Protein AF-A0AAW9EC55-F1 (afdb_monomer)

Nearest PDB structures (foldseek):
  2r6g-assembly1_A  TM=9.847E-01  e=1.168E-06  Escherichia coli K-12
  4khz-assembly1_B  TM=9.733E-01  e=2.055E-06  Escherichia coli DH1
  3pux-assembly1_B  TM=9.915E-01  e=4.246E-06  Escherichia coli K-12
  6yir-assembly1_A  TM=7.932E-01  e=1.749E-06  Bacillus subtilis subsp. subtilis str. 168
  2onk-assembly1_B  TM=9.243E-01  e=1.530E-03  Archaeoglobus fulgidus

pLDDT: mean 92.96, std 5.7, range [69.44, 97.69]

Structure (mmCIF, N/CA/C/O backbone):
data_AF-A0AAW9EC55-F1
#
_entry.id   AF-A0AAW9EC55-F1
#
loop_
_atom_site.group_PDB
_atom_site.id
_atom_site.type_symbol
_atom_site.label_atom_id
_atom_site.label_alt_id
_atom_site.label_comp_id
_atom_site.label_asym_id
_atom_site.label_entity_id
_atom_site.label_seq_id
_atom_site.pdbx_PDB_ins_code
_atom_site.Cartn_x
_atom_site.Cartn_y
_atom_site.Cartn_z
_atom_site.occupancy
_atom_site.B_iso_or_equiv
_atom_site.auth_seq_id
_atom_site.auth_comp_id
_atom_site.auth_asym_id
_atom_site.auth_atom_id
_atom_site.pdbx_PDB_model_num
ATOM 1 N N . LEU A 1 1 ? -3.816 -11.881 6.435 1.00 87.56 1 LEU A N 1
ATOM 2 C CA . LEU A 1 1 ? -3.508 -10.741 7.333 1.00 87.56 1 LEU A CA 1
ATOM 3 C C . LEU A 1 1 ? -4.819 -10.013 7.564 1.00 87.56 1 LEU A C 1
ATOM 5 O O . LEU A 1 1 ? -5.518 -9.823 6.585 1.00 87.56 1 LEU A O 1
ATOM 9 N N . ASN A 1 2 ? -5.145 -9.633 8.799 1.00 94.94 2 ASN A N 1
ATOM 10 C CA . ASN A 1 2 ? -6.323 -8.814 9.093 1.00 94.94 2 ASN A CA 1
ATOM 11 C C . ASN A 1 2 ? -5.853 -7.562 9.831 1.00 94.94 2 ASN A C 1
ATOM 13 O O . ASN A 1 2 ? -5.137 -7.681 10.826 1.00 94.94 2 ASN A O 1
ATOM 17 N N . LEU A 1 3 ? -6.210 -6.393 9.311 1.00 95.62 3 LEU A N 1
ATOM 18 C CA . LEU A 1 3 ? -5.866 -5.091 9.866 1.00 95.62 3 LEU A CA 1
ATOM 19 C C . LEU A 1 3 ? -7.051 -4.154 9.636 1.00 95.62 3 LEU A C 1
ATOM 21 O O . LEU A 1 3 ? -7.685 -4.206 8.584 1.00 95.62 3 LEU A O 1
ATOM 25 N N . SER A 1 4 ? -7.328 -3.300 10.609 1.00 96.62 4 SER A N 1
ATOM 26 C CA . SER A 1 4 ? -8.307 -2.224 10.500 1.00 96.62 4 SER A CA 1
ATOM 27 C C . SER A 1 4 ? -7.624 -0.964 11.002 1.00 96.62 4 SER A C 1
ATOM 29 O O . SER A 1 4 ? -6.935 -1.019 12.018 1.00 96.62 4 SER A O 1
ATOM 31 N N . ILE A 1 5 ? -7.735 0.110 10.227 1.00 96.06 5 ILE A N 1
ATOM 32 C CA . ILE A 1 5 ? -7.126 1.407 10.512 1.00 96.06 5 ILE A CA 1
ATOM 33 C C . ILE A 1 5 ? -8.266 2.410 10.505 1.00 96.06 5 ILE A C 1
ATOM 35 O O . ILE A 1 5 ? -8.980 2.517 9.506 1.00 96.06 5 ILE A O 1
ATOM 39 N N . GLU A 1 6 ? -8.451 3.102 11.620 1.00 96.31 6 GLU A N 1
ATOM 40 C CA . GLU A 1 6 ? -9.514 4.090 11.759 1.00 96.31 6 GLU A CA 1
ATOM 41 C C . GLU A 1 6 ? -9.107 5.435 11.141 1.00 96.31 6 GLU A C 1
ATOM 43 O O . GLU A 1 6 ? -7.925 5.750 10.962 1.00 96.31 6 GLU A O 1
ATOM 48 N N . GLN A 1 7 ? -10.099 6.269 10.826 1.00 94.81 7 GLN A N 1
ATOM 49 C CA . GLN A 1 7 ? -9.851 7.590 10.252 1.00 94.81 7 GLN A CA 1
ATOM 50 C C . GLN A 1 7 ? -8.948 8.431 11.169 1.00 94.81 7 GLN A C 1
ATOM 52 O O . GLN A 1 7 ? -9.277 8.693 12.326 1.00 94.81 7 GLN A O 1
ATOM 57 N N . GLY A 1 8 ? -7.827 8.910 10.622 1.00 95.12 8 GLY A N 1
ATOM 58 C CA . GLY A 1 8 ? -6.855 9.735 11.347 1.00 95.12 8 GLY A CA 1
ATOM 59 C C . GLY A 1 8 ? -5.884 8.953 12.236 1.00 95.12 8 GLY A C 1
ATOM 60 O O . GLY A 1 8 ? -5.071 9.568 12.928 1.00 95.12 8 GLY A O 1
ATOM 61 N N . GLU A 1 9 ? -5.935 7.621 12.221 1.00 97.38 9 GLU A N 1
ATOM 62 C CA . GLU A 1 9 ? -5.002 6.787 12.969 1.00 97.38 9 GLU A CA 1
ATOM 63 C C . GLU A 1 9 ? -3.608 6.778 12.321 1.00 97.38 9 GLU A C 1
ATOM 65 O O . GLU A 1 9 ? -3.449 6.671 11.103 1.00 97.38 9 GLU A O 1
ATOM 70 N N . MET A 1 10 ? -2.569 6.872 13.154 1.00 96.25 10 MET A N 1
ATOM 71 C CA . MET A 1 10 ? -1.181 6.749 12.716 1.00 96.25 10 MET A CA 1
ATOM 72 C C . MET A 1 10 ? -0.663 5.348 13.032 1.00 96.25 10 MET A C 1
ATOM 74 O O . MET A 1 10 ? -0.394 5.018 14.1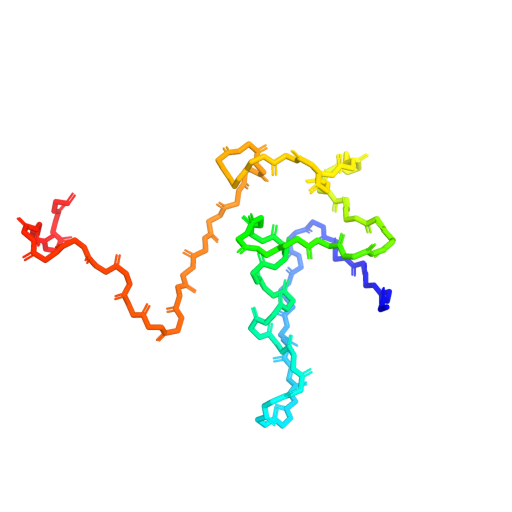87 1.00 96.25 10 MET A O 1
ATOM 78 N N . VAL A 1 11 ? -0.467 4.541 11.992 1.00 95.69 11 VAL A N 1
ATOM 79 C CA . VAL A 1 11 ? -0.012 3.152 12.124 1.00 95.69 11 VAL A CA 1
ATOM 80 C C . VAL A 1 11 ? 1.442 3.014 11.685 1.00 95.69 11 VAL A C 1
ATOM 82 O O . VAL A 1 11 ? 1.854 3.537 10.650 1.00 95.69 11 VAL A O 1
ATOM 85 N N . VAL A 1 12 ? 2.228 2.261 12.460 1.00 96.06 12 VAL A N 1
ATOM 86 C CA . VAL A 1 12 ? 3.624 1.938 12.139 1.00 96.06 12 VAL A CA 1
ATOM 87 C C . VAL A 1 12 ? 3.776 0.432 11.946 1.00 96.06 12 VAL A C 1
ATOM 89 O O . VAL A 1 12 ? 3.519 -0.355 12.854 1.00 96.06 12 VAL A O 1
ATOM 92 N N . LEU A 1 13 ? 4.246 0.020 10.767 1.00 94.56 13 LEU A N 1
ATOM 93 C CA . LEU A 1 13 ? 4.545 -1.380 10.458 1.00 94.56 13 LEU A CA 1
ATOM 94 C C . LEU A 1 13 ? 5.998 -1.715 10.826 1.00 94.56 13 LEU A C 1
ATOM 96 O O . LEU A 1 13 ? 6.935 -1.262 10.165 1.00 94.56 13 LEU A O 1
ATOM 100 N N . VAL A 1 14 ? 6.19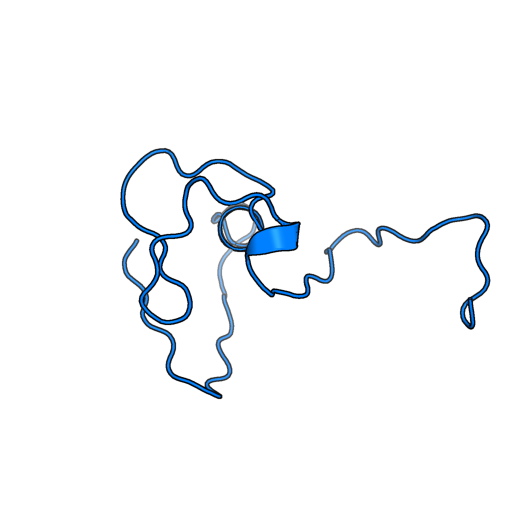5 -2.553 11.847 1.00 95.25 14 VAL A N 1
ATOM 101 C CA . VAL A 1 14 ? 7.524 -2.970 12.332 1.00 95.25 14 VAL A CA 1
ATOM 102 C C . VAL A 1 14 ? 7.736 -4.466 12.110 1.00 95.25 14 VAL A C 1
ATOM 104 O O . VAL A 1 14 ? 6.840 -5.277 12.313 1.00 95.25 14 VAL A O 1
ATOM 107 N N . GLY A 1 15 ? 8.948 -4.844 11.704 1.00 95.88 15 GLY A N 1
ATOM 108 C CA . GLY A 1 15 ? 9.360 -6.243 11.608 1.00 95.88 15 GLY A CA 1
ATOM 109 C C . GLY A 1 15 ? 10.725 -6.412 10.931 1.00 95.88 15 GLY A C 1
ATOM 110 O O . GLY A 1 15 ? 11.228 -5.446 10.344 1.00 95.88 15 GLY A O 1
ATOM 111 N N . PRO A 1 16 ? 11.324 -7.617 10.971 1.00 96.81 16 PRO A N 1
ATOM 112 C CA . PRO A 1 16 ? 12.635 -7.902 10.378 1.00 96.81 16 PRO A CA 1
ATOM 113 C C . PRO A 1 16 ? 12.724 -7.592 8.875 1.00 96.81 16 PRO A C 1
ATOM 115 O O . PRO A 1 16 ? 11.712 -7.421 8.186 1.00 96.81 16 PRO A O 1
ATOM 118 N N . SER A 1 17 ? 13.941 -7.529 8.331 1.00 95.25 17 SER A N 1
ATOM 119 C CA . SER A 1 17 ? 14.118 -7.446 6.874 1.00 95.25 17 SER A CA 1
ATOM 120 C C . SER A 1 17 ? 13.450 -8.644 6.187 1.00 95.25 17 SER A C 1
ATOM 122 O O . SER A 1 17 ? 13.509 -9.760 6.695 1.00 95.25 17 SER A O 1
ATOM 124 N N . GLY A 1 18 ? 12.763 -8.405 5.067 1.00 93.25 18 GLY A N 1
ATOM 125 C CA . GLY A 1 18 ? 12.055 -9.452 4.322 1.00 93.25 18 GLY A CA 1
ATOM 126 C C . GLY A 1 18 ? 10.695 -9.885 4.888 1.00 93.25 18 GLY A C 1
ATOM 127 O O . GLY A 1 18 ? 10.037 -10.712 4.274 1.00 93.25 18 GLY A O 1
ATOM 128 N N . CYS A 1 19 ? 10.205 -9.310 5.993 1.00 95.06 19 CYS A N 1
ATOM 129 C CA . CYS A 1 19 ? 8.916 -9.714 6.581 1.00 95.06 19 CYS A CA 1
ATOM 130 C C . CYS A 1 19 ? 7.657 -9.213 5.829 1.00 95.06 19 CYS A C 1
ATOM 132 O O . CYS A 1 19 ? 6.558 -9.308 6.364 1.00 95.06 19 CYS A O 1
ATOM 134 N N . GLY A 1 20 ? 7.802 -8.620 4.636 1.00 94.81 20 GLY A N 1
ATOM 135 C CA . GLY A 1 20 ? 6.665 -8.212 3.794 1.00 94.81 20 GLY A CA 1
ATOM 136 C C . GLY A 1 20 ? 6.109 -6.794 4.001 1.00 94.81 20 GLY A C 1
ATOM 137 O O . GLY A 1 20 ? 5.072 -6.476 3.433 1.00 94.81 20 GLY A O 1
ATOM 138 N N . LYS A 1 21 ? 6.778 -5.905 4.754 1.00 95.25 21 LYS A N 1
ATOM 139 C CA . LYS A 1 21 ? 6.316 -4.506 4.956 1.00 95.25 21 LYS A CA 1
ATOM 140 C C . LYS A 1 21 ? 6.111 -3.758 3.636 1.00 95.25 21 LYS A C 1
ATOM 142 O O . LYS A 1 21 ? 5.046 -3.207 3.388 1.00 95.25 21 LYS A O 1
ATOM 147 N N . SER A 1 22 ? 7.139 -3.755 2.786 1.00 93.75 22 SER A N 1
ATOM 148 C CA . SER A 1 22 ? 7.095 -3.052 1.502 1.00 93.75 22 SER A CA 1
ATOM 149 C C . SER A 1 22 ? 6.083 -3.690 0.548 1.00 93.75 22 SER A C 1
ATOM 151 O O . SER A 1 22 ? 5.414 -2.963 -0.172 1.00 93.75 22 SER A O 1
ATOM 153 N N . THR A 1 23 ? 5.921 -5.016 0.596 1.00 95.19 23 THR A N 1
ATOM 154 C CA . THR A 1 23 ? 4.878 -5.754 -0.137 1.00 95.19 23 THR A CA 1
ATOM 155 C C . THR A 1 23 ? 3.480 -5.306 0.287 1.00 95.19 23 THR A C 1
ATOM 157 O O . THR A 1 23 ? 2.667 -4.961 -0.560 1.00 95.19 23 THR A O 1
ATOM 160 N N . LEU A 1 24 ? 3.208 -5.204 1.595 1.00 95.50 24 LEU A N 1
ATOM 161 C CA . LEU A 1 24 ? 1.922 -4.711 2.096 1.00 95.50 24 LEU A CA 1
ATOM 162 C C . LEU A 1 24 ? 1.637 -3.276 1.641 1.00 95.50 24 LEU A C 1
ATOM 164 O O . LEU A 1 24 ? 0.555 -3.004 1.130 1.00 95.50 24 LEU A O 1
ATOM 168 N N . LEU A 1 25 ? 2.614 -2.373 1.770 1.00 94.88 25 LEU A N 1
ATOM 169 C CA . LEU A 1 25 ? 2.453 -0.986 1.324 1.00 94.88 25 LEU A CA 1
ATOM 170 C C . LEU A 1 25 ? 2.213 -0.887 -0.189 1.00 94.88 25 LEU A C 1
ATOM 172 O O . LEU A 1 25 ? 1.387 -0.088 -0.616 1.00 94.88 25 LEU A O 1
ATOM 176 N N . ARG A 1 26 ? 2.885 -1.715 -1.000 1.00 94.44 26 ARG A N 1
ATOM 177 C CA . ARG A 1 26 ? 2.662 -1.769 -2.454 1.00 94.44 26 ARG A CA 1
ATOM 178 C C . ARG A 1 26 ? 1.289 -2.328 -2.818 1.00 94.44 26 ARG A C 1
ATOM 180 O O . ARG A 1 26 ? 0.664 -1.790 -3.725 1.00 94.44 26 ARG A O 1
ATOM 187 N N . MET A 1 27 ? 0.798 -3.342 -2.104 1.00 96.12 27 MET A N 1
ATOM 188 C CA . MET A 1 27 ? -0.562 -3.861 -2.296 1.00 96.12 27 MET A CA 1
ATOM 189 C C . MET A 1 27 ? -1.626 -2.813 -1.959 1.00 96.12 27 MET A C 1
ATOM 191 O O . MET A 1 27 ? -2.578 -2.655 -2.720 1.00 96.12 27 MET A O 1
ATOM 195 N N . ILE A 1 28 ? -1.442 -2.056 -0.867 1.00 95.31 28 ILE A N 1
ATOM 196 C CA . ILE A 1 28 ? -2.314 -0.922 -0.517 1.00 95.31 28 ILE A CA 1
ATOM 197 C C . ILE A 1 28 ? -2.287 0.121 -1.643 1.00 95.31 28 ILE A C 1
ATOM 199 O O . ILE A 1 28 ? -3.341 0.503 -2.150 1.00 95.31 28 ILE A O 1
ATOM 203 N N . ALA A 1 29 ? -1.084 0.480 -2.107 1.00 94.88 29 ALA A N 1
ATOM 204 C CA . ALA A 1 29 ? -0.842 1.418 -3.205 1.00 94.88 29 ALA A CA 1
ATOM 205 C C . ALA A 1 29 ? -1.396 0.991 -4.578 1.00 94.88 29 ALA A C 1
ATOM 207 O O . ALA A 1 29 ? -1.460 1.813 -5.485 1.00 94.88 29 ALA A O 1
ATOM 208 N N . GLY A 1 30 ? -1.758 -0.283 -4.758 1.00 95.00 30 GLY A N 1
ATOM 209 C 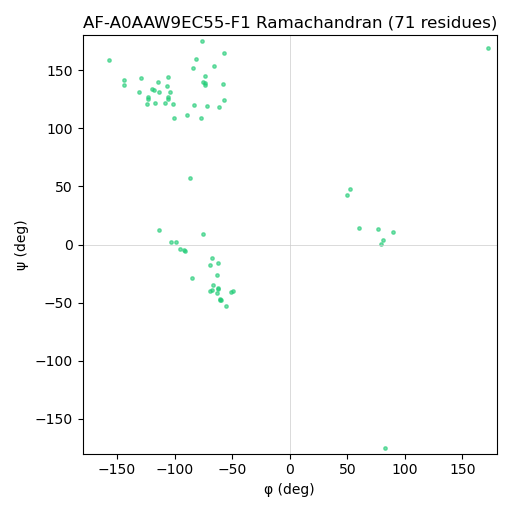CA . GLY A 1 30 ? -2.138 -0.840 -6.063 1.0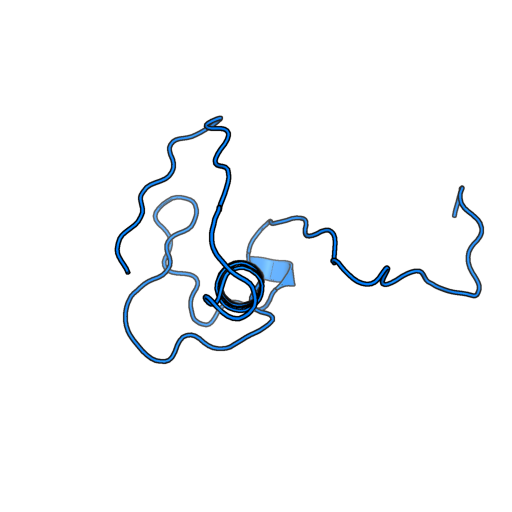0 95.00 30 GLY A CA 1
ATOM 210 C C . GLY A 1 30 ? -0.961 -1.131 -6.992 1.00 95.00 30 GLY A C 1
ATOM 211 O O . GLY A 1 30 ? -1.150 -1.370 -8.176 1.00 95.00 30 GLY A O 1
ATOM 212 N N . LEU A 1 31 ? 0.263 -1.127 -6.467 1.00 93.62 31 LEU A N 1
ATOM 213 C CA . LEU A 1 31 ? 1.495 -1.395 -7.217 1.00 93.62 31 LEU A CA 1
ATOM 214 C C . LEU A 1 31 ? 1.887 -2.876 -7.204 1.00 93.62 31 LEU A C 1
ATOM 216 O O . LEU A 1 31 ? 2.872 -3.273 -7.825 1.00 93.62 31 LEU A O 1
ATOM 220 N N . GLU A 1 32 ? 1.147 -3.679 -6.448 1.00 95.00 32 GLU A N 1
ATOM 221 C CA . GLU A 1 32 ? 1.284 -5.124 -6.365 1.00 95.00 32 GLU A CA 1
ATOM 222 C C . GLU A 1 32 ? -0.113 -5.736 -6.212 1.00 95.00 32 GLU A C 1
ATOM 224 O O . GLU A 1 32 ? -0.958 -5.203 -5.491 1.00 95.00 32 GLU A O 1
ATOM 229 N N . THR A 1 33 ? -0.379 -6.829 -6.924 1.00 95.19 33 THR A N 1
ATOM 230 C CA . THR A 1 33 ? -1.693 -7.481 -6.930 1.00 95.19 33 THR A CA 1
ATOM 231 C C . THR A 1 33 ? -1.931 -8.260 -5.642 1.00 95.19 33 THR A C 1
ATOM 233 O O . THR A 1 33 ? -1.044 -8.969 -5.168 1.00 95.19 33 THR A O 1
ATOM 236 N N . ILE A 1 34 ? -3.152 -8.192 -5.117 1.00 97.12 34 ILE A N 1
ATOM 237 C CA . ILE A 1 34 ? -3.578 -8.991 -3.966 1.00 97.12 34 ILE A CA 1
ATOM 238 C C . ILE A 1 34 ? -4.009 -10.369 -4.466 1.00 97.12 34 ILE A C 1
ATOM 240 O O . ILE A 1 34 ? -4.931 -10.475 -5.270 1.00 97.12 34 ILE A O 1
ATOM 244 N N . THR A 1 35 ? -3.346 -11.422 -3.991 1.00 96.31 35 THR A N 1
ATOM 245 C CA . THR A 1 35 ? -3.649 -12.799 -4.408 1.00 96.31 35 THR A CA 1
ATOM 246 C C . THR A 1 35 ? -5.007 -13.286 -3.901 1.00 96.31 35 THR A C 1
ATOM 248 O O . THR A 1 35 ? -5.701 -13.993 -4.622 1.00 96.31 35 THR A O 1
ATOM 251 N N . ASP A 1 36 ? -5.364 -12.948 -2.659 1.00 97.06 36 ASP A N 1
ATOM 252 C CA . ASP A 1 36 ? -6.615 -13.359 -2.015 1.00 97.06 36 ASP A CA 1
ATOM 253 C C . ASP A 1 36 ? -6.999 -12.389 -0.884 1.00 97.06 36 ASP A C 1
ATOM 255 O O . ASP A 1 36 ? -6.141 -11.688 -0.334 1.00 97.06 36 ASP A O 1
ATOM 259 N N . GLY A 1 37 ? -8.282 -12.382 -0.521 1.00 97.25 37 GLY A N 1
ATOM 260 C CA . GLY A 1 37 ? -8.871 -11.491 0.478 1.00 97.25 37 GLY A CA 1
ATOM 261 C C . GLY A 1 37 ? -9.242 -10.109 -0.063 1.00 97.25 37 GLY A C 1
ATOM 262 O O . GLY A 1 37 ? -9.131 -9.825 -1.256 1.00 97.25 37 GLY A O 1
ATOM 263 N N . ASP A 1 38 ? -9.682 -9.232 0.838 1.00 97.69 38 ASP A N 1
ATOM 264 C CA . ASP A 1 38 ? -10.248 -7.928 0.493 1.00 97.69 38 ASP A CA 1
ATOM 265 C C . ASP A 1 38 ? -9.442 -6.779 1.104 1.00 97.69 38 ASP A C 1
ATOM 267 O O . ASP A 1 38 ? -9.108 -6.790 2.290 1.00 97.69 38 ASP A O 1
ATOM 271 N N . LEU A 1 39 ? -9.164 -5.762 0.286 1.00 97.62 39 LEU A N 1
ATOM 272 C CA . LEU A 1 39 ? -8.658 -4.467 0.722 1.00 97.62 39 LEU A CA 1
ATOM 273 C C . LEU A 1 39 ? -9.773 -3.439 0.575 1.00 97.62 39 LEU A C 1
ATOM 275 O O . LEU A 1 39 ? -10.285 -3.217 -0.525 1.00 97.62 39 LEU A O 1
ATOM 279 N N . LEU A 1 40 ? -10.118 -2.799 1.689 1.00 97.44 40 LEU A N 1
ATOM 280 C CA . LEU A 1 40 ? -11.135 -1.764 1.728 1.00 97.44 40 LEU A CA 1
ATOM 281 C C . LEU A 1 40 ? -10.506 -0.411 2.057 1.00 97.44 40 LEU A C 1
ATOM 283 O O . LEU A 1 40 ? -9.754 -0.298 3.022 1.00 97.44 40 LEU A O 1
ATOM 287 N N . ILE A 1 41 ? -10.857 0.604 1.270 1.00 95.81 41 ILE A N 1
ATOM 288 C CA . ILE A 1 41 ? -10.583 2.020 1.542 1.00 95.81 41 ILE A CA 1
ATOM 289 C C . ILE A 1 41 ? -11.939 2.724 1.531 1.00 95.81 41 ILE A C 1
ATOM 291 O O . ILE A 1 41 ? -12.726 2.522 0.607 1.00 95.81 41 ILE A O 1
ATOM 295 N N . ASP A 1 42 ? -12.265 3.468 2.589 1.00 93.19 42 ASP A N 1
ATOM 296 C CA . ASP A 1 42 ? -13.578 4.111 2.766 1.00 93.19 42 ASP A CA 1
ATOM 297 C C . ASP A 1 42 ? -14.772 3.161 2.553 1.00 93.19 42 ASP A C 1
ATOM 299 O O . ASP A 1 42 ? -15.766 3.494 1.903 1.00 93.19 42 ASP A O 1
ATOM 303 N N . ASN A 1 43 ? -14.672 1.937 3.087 1.00 94.19 43 ASN A N 1
ATOM 304 C CA . ASN A 1 43 ? -15.651 0.850 2.919 1.00 94.19 43 ASN A CA 1
ATOM 305 C C . ASN A 1 43 ? -15.885 0.393 1.465 1.00 94.19 43 ASN A C 1
ATOM 307 O O . ASN A 1 43 ? -16.842 -0.333 1.190 1.00 94.19 43 ASN A O 1
ATOM 311 N N . ARG A 1 44 ? -15.016 0.776 0.526 1.00 95.69 44 ARG A N 1
ATOM 312 C CA . ARG A 1 44 ? -15.045 0.311 -0.865 1.00 95.69 44 ARG A CA 1
ATOM 313 C C . ARG A 1 44 ? -13.945 -0.711 -1.076 1.00 95.69 44 ARG A C 1
ATOM 315 O O . ARG A 1 44 ? -12.800 -0.462 -0.714 1.00 95.69 44 ARG A O 1
ATOM 322 N N . ARG A 1 45 ? -14.280 -1.852 -1.676 1.00 97.31 45 ARG A N 1
ATOM 323 C CA . ARG A 1 45 ? -13.292 -2.859 -2.072 1.00 97.31 45 ARG A CA 1
ATOM 324 C C . ARG A 1 45 ? -12.506 -2.340 -3.276 1.00 97.31 45 ARG A C 1
ATOM 326 O O . ARG A 1 45 ? -13.105 -2.096 -4.317 1.00 97.31 45 ARG A O 1
ATOM 333 N N . VAL A 1 46 ? -11.191 -2.183 -3.128 1.00 97.56 46 VAL A N 1
ATOM 334 C CA . VAL A 1 46 ? -10.320 -1.532 -4.130 1.00 97.56 46 VAL A CA 1
ATOM 335 C C . VAL A 1 46 ? -9.307 -2.475 -4.780 1.00 97.56 46 VAL A C 1
ATOM 337 O O . VAL A 1 46 ? -8.369 -2.020 -5.427 1.00 97.56 46 VAL A O 1
ATOM 340 N N . ASN A 1 47 ? -9.453 -3.789 -4.609 1.00 97.38 47 ASN A N 1
ATOM 341 C CA . ASN A 1 47 ? -8.486 -4.776 -5.097 1.00 97.38 47 ASN A CA 1
ATOM 342 C C . ASN A 1 47 ? -8.134 -4.599 -6.586 1.00 97.38 47 ASN A C 1
ATOM 344 O O . ASN A 1 47 ? -6.960 -4.699 -6.937 1.00 97.38 47 ASN A O 1
ATOM 348 N N . GLU A 1 48 ? -9.127 -4.304 -7.429 1.00 96.25 48 GLU A N 1
ATOM 349 C CA . GLU A 1 48 ? -8.989 -4.138 -8.884 1.00 96.25 48 GLU A CA 1
ATOM 350 C C . GLU A 1 48 ? -8.893 -2.672 -9.332 1.00 96.25 48 GLU A C 1
ATOM 352 O O . GLU A 1 48 ? -8.817 -2.414 -10.528 1.00 96.25 48 GLU A O 1
ATOM 357 N N . HIS A 1 49 ? -8.894 -1.713 -8.401 1.00 95.88 49 HIS A N 1
ATOM 358 C CA . HIS A 1 49 ? -8.707 -0.299 -8.733 1.00 95.88 49 HIS A CA 1
ATOM 359 C C . HIS A 1 49 ? -7.245 -0.024 -9.088 1.00 95.88 49 HIS A C 1
ATOM 361 O O . HIS A 1 49 ? -6.335 -0.492 -8.384 1.00 95.88 49 HIS A O 1
ATOM 367 N N . GLU A 1 50 ? -7.028 0.796 -10.115 1.00 94.62 50 GLU A N 1
ATOM 368 C CA . GLU A 1 50 ? -5.702 1.302 -10.477 1.00 94.62 50 GLU A CA 1
ATOM 369 C C . GLU A 1 50 ? -5.153 2.219 -9.366 1.00 94.62 50 GLU A C 1
ATOM 371 O O . GLU A 1 50 ? -5.935 2.851 -8.649 1.00 94.62 50 GLU A O 1
ATOM 376 N N . PRO A 1 51 ? -3.820 2.358 -9.202 1.00 94.38 51 PRO A N 1
ATOM 377 C CA . PRO A 1 51 ? -3.221 3.191 -8.151 1.00 94.38 51 PRO A CA 1
ATOM 378 C C . PRO A 1 51 ? -3.802 4.608 -8.050 1.00 94.38 51 PRO A C 1
ATOM 380 O O . PRO A 1 51 ? -4.042 5.105 -6.951 1.00 94.38 51 PRO A O 1
ATOM 383 N N . SER A 1 52 ? -4.077 5.247 -9.191 1.00 93.25 52 SER A N 1
ATOM 384 C CA . SER A 1 52 ? -4.637 6.603 -9.257 1.00 93.25 52 SER A CA 1
ATOM 385 C C . SER A 1 52 ? -6.089 6.707 -8.786 1.00 93.25 52 SER A C 1
ATOM 387 O O . SER A 1 52 ? -6.557 7.805 -8.507 1.00 93.25 52 SER A O 1
ATOM 389 N N . GLU A 1 53 ? -6.813 5.592 -8.711 1.00 93.88 53 GLU A N 1
ATOM 390 C CA . GLU 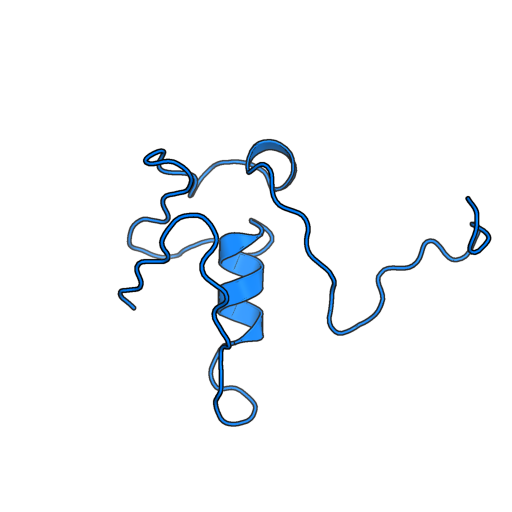A 1 53 ? -8.231 5.536 -8.334 1.00 93.88 53 GLU A CA 1
ATOM 391 C C . GLU A 1 53 ? -8.436 5.238 -6.843 1.00 93.88 53 GLU A C 1
ATOM 393 O O . GLU A 1 53 ? -9.573 5.196 -6.371 1.00 93.88 53 GLU A O 1
ATOM 398 N N . ARG A 1 54 ? -7.347 4.998 -6.103 1.00 94.38 54 ARG A N 1
ATOM 399 C CA . ARG A 1 54 ? -7.377 4.600 -4.687 1.00 94.38 54 ARG A CA 1
ATOM 400 C C . ARG A 1 54 ? -7.304 5.769 -3.706 1.00 94.38 54 ARG A C 1
ATOM 402 O O . ARG A 1 54 ? -7.397 5.527 -2.511 1.00 94.38 54 ARG A O 1
ATOM 409 N N . ASP A 1 55 ? -7.132 6.993 -4.207 1.00 91.06 55 ASP A N 1
ATOM 410 C CA . ASP A 1 55 ? -7.025 8.232 -3.419 1.00 91.06 55 ASP A CA 1
ATOM 411 C C . ASP A 1 55 ? -5.964 8.168 -2.301 1.00 91.06 55 ASP A C 1
ATOM 413 O O . ASP A 1 55 ? -6.195 8.496 -1.140 1.00 91.06 55 ASP A O 1
ATOM 417 N N . ILE A 1 56 ? -4.767 7.691 -2.654 1.00 91.50 56 ILE A N 1
ATOM 418 C CA . ILE A 1 56 ? -3.642 7.512 -1.731 1.00 91.50 56 ILE A CA 1
ATOM 419 C C . ILE A 1 56 ? -2.367 8.143 -2.276 1.00 91.50 56 ILE A C 1
ATOM 421 O O . ILE A 1 56 ? -2.063 8.071 -3.466 1.00 91.50 56 ILE A O 1
ATOM 425 N N . ALA A 1 57 ? -1.573 8.708 -1.370 1.00 90.88 57 ALA A N 1
ATOM 426 C CA . ALA A 1 57 ? -0.230 9.186 -1.658 1.00 90.88 57 ALA A CA 1
ATOM 427 C C . ALA A 1 57 ? 0.798 8.226 -1.051 1.00 90.88 57 ALA A C 1
ATOM 429 O O . ALA A 1 57 ? 0.761 7.931 0.144 1.00 90.88 57 ALA A O 1
ATOM 430 N N . MET A 1 58 ? 1.740 7.754 -1.868 1.00 89.06 58 MET A N 1
ATOM 431 C CA . MET A 1 58 ? 2.817 6.872 -1.423 1.00 89.06 58 MET A CA 1
ATOM 432 C C . MET A 1 58 ? 4.179 7.531 -1.633 1.00 89.06 58 MET A C 1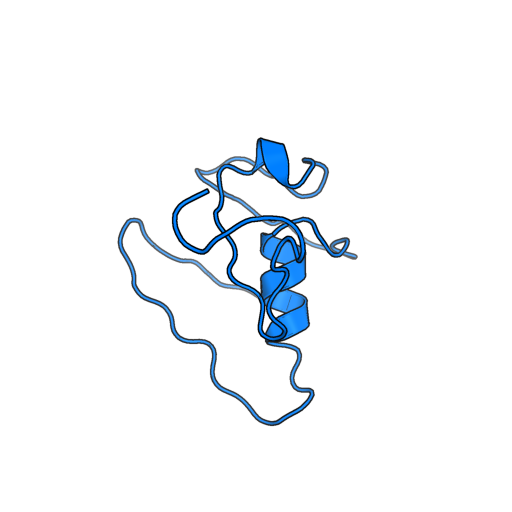
ATOM 434 O O . MET A 1 58 ? 4.489 8.015 -2.718 1.00 89.06 58 MET A O 1
ATOM 438 N N . VAL A 1 59 ? 5.027 7.468 -0.605 1.00 87.88 59 VAL A N 1
ATOM 439 C CA . VAL A 1 59 ? 6.455 7.793 -0.700 1.00 87.88 59 VAL A CA 1
ATOM 440 C C . VAL A 1 59 ? 7.253 6.490 -0.662 1.00 87.88 59 VAL A C 1
ATOM 442 O O . VAL A 1 59 ? 7.094 5.669 0.242 1.00 87.88 59 VAL A O 1
ATOM 445 N N . PHE A 1 60 ? 8.100 6.276 -1.665 1.00 79.19 60 PHE A N 1
ATOM 446 C CA . PHE A 1 60 ? 8.865 5.040 -1.829 1.00 79.19 60 PHE A CA 1
ATOM 447 C C . PHE A 1 60 ? 10.157 5.029 -1.008 1.00 79.19 60 PHE A C 1
ATOM 449 O O . PHE A 1 60 ? 10.783 6.062 -0.799 1.00 79.19 60 PHE A O 1
ATOM 456 N N . GLN A 1 61 ? 10.606 3.829 -0.620 1.00 75.00 61 GLN A N 1
ATOM 457 C CA . GLN A 1 61 ? 11.914 3.641 0.023 1.00 75.00 61 GLN A CA 1
ATOM 458 C C . GLN A 1 61 ? 13.088 4.039 -0.881 1.00 75.00 61 GLN A C 1
ATOM 460 O O . GLN A 1 61 ? 14.070 4.589 -0.397 1.00 75.00 61 GLN A O 1
ATOM 465 N N . ASN A 1 62 ? 12.980 3.768 -2.184 1.00 77.75 62 ASN A N 1
ATOM 466 C CA . ASN A 1 62 ? 13.900 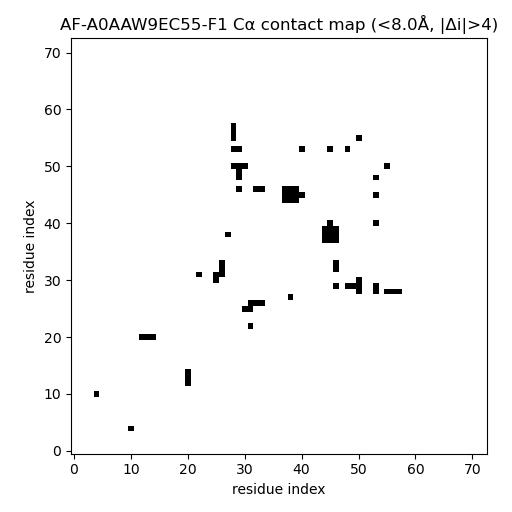4.294 -3.185 1.00 77.75 62 ASN A CA 1
ATOM 467 C C . ASN A 1 62 ? 13.208 5.467 -3.862 1.00 77.75 62 ASN A C 1
ATOM 469 O O . ASN A 1 62 ? 12.121 5.285 -4.412 1.00 77.75 62 ASN A O 1
ATOM 473 N N . TYR A 1 63 ? 13.812 6.651 -3.802 1.00 74.50 63 TYR A N 1
ATOM 474 C CA . TYR A 1 63 ? 13.163 7.860 -4.287 1.00 74.50 63 TYR A CA 1
ATOM 475 C C . TYR A 1 63 ? 12.858 7.764 -5.785 1.00 74.50 63 TYR A C 1
ATOM 477 O O . TYR A 1 63 ? 13.761 7.657 -6.614 1.00 74.50 63 TYR A O 1
ATOM 485 N N . ALA A 1 64 ? 11.573 7.824 -6.123 1.00 80.56 64 ALA A N 1
ATOM 486 C CA . ALA A 1 64 ? 11.081 7.904 -7.492 1.00 80.56 64 ALA A CA 1
ATOM 487 C C . ALA A 1 64 ? 11.039 9.375 -7.941 1.00 80.56 64 ALA A C 1
ATOM 489 O O . ALA A 1 64 ? 9.980 9.908 -8.256 1.00 80.56 64 ALA A O 1
ATOM 490 N N . LEU A 1 65 ? 12.190 10.054 -7.884 1.00 86.56 65 LEU A N 1
ATOM 491 C CA . LEU A 1 65 ? 12.295 11.441 -8.336 1.00 86.56 65 LEU A CA 1
ATOM 492 C C . LEU A 1 65 ? 12.269 11.493 -9.859 1.00 86.56 65 LEU A C 1
ATOM 494 O O . LEU A 1 65 ? 12.866 10.646 -10.525 1.00 86.56 65 LEU A O 1
ATOM 498 N N . TYR A 1 66 ? 11.657 12.539 -10.401 1.00 89.81 66 TYR A N 1
ATOM 499 C CA . TYR A 1 66 ? 11.818 12.888 -11.802 1.00 89.81 66 TYR A CA 1
ATOM 500 C C . TYR A 1 66 ? 13.181 13.569 -11.976 1.00 89.81 66 TYR A C 1
ATOM 502 O O . TYR A 1 66 ? 13.360 14.699 -11.528 1.00 89.81 66 TYR A O 1
ATOM 510 N N . PRO A 1 67 ? 14.170 12.921 -12.618 1.00 89.81 67 PRO A N 1
ATOM 511 C CA . PRO A 1 67 ? 15.551 13.416 -12.637 1.00 89.81 67 PRO A CA 1
ATOM 512 C C . PRO A 1 67 ? 15.726 14.723 -13.423 1.00 89.81 67 PRO A C 1
ATOM 514 O O . PRO A 1 67 ? 16.789 15.333 -13.379 1.00 89.81 67 PRO A O 1
ATOM 517 N N . HIS A 1 68 ? 14.705 15.122 -14.177 1.00 92.00 68 HIS A N 1
ATOM 518 C CA . HIS A 1 68 ? 14.677 16.322 -15.003 1.00 92.00 68 HIS A CA 1
ATOM 519 C C . HIS A 1 68 ? 13.863 17.464 -14.374 1.00 92.00 68 HIS A C 1
ATOM 521 O O . HIS A 1 68 ? 13.720 18.506 -15.006 1.00 92.00 68 HIS A O 1
ATOM 527 N N . MET A 1 69 ? 13.329 17.272 -13.164 1.00 92.62 69 MET A N 1
ATOM 528 C CA . MET A 1 69 ? 12.573 18.283 -12.422 1.00 92.62 69 MET A CA 1
ATOM 529 C C . MET A 1 69 ? 13.434 18.824 -11.278 1.00 92.62 69 MET A C 1
ATOM 531 O O . MET A 1 69 ? 14.254 18.099 -10.704 1.00 92.62 69 MET A O 1
ATOM 535 N N . SER A 1 70 ? 13.301 20.118 -10.980 1.00 94.12 70 SER A N 1
ATOM 536 C CA . SER A 1 70 ? 13.922 20.691 -9.785 1.00 94.12 70 SER A CA 1
ATOM 537 C C . SER A 1 70 ? 13.123 20.302 -8.537 1.00 94.12 70 SER A C 1
ATOM 539 O O . SER A 1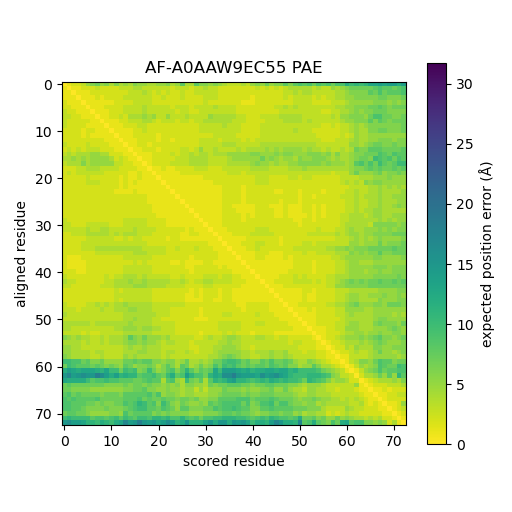 70 ? 12.070 19.695 -8.630 1.00 94.12 70 SER A O 1
ATOM 541 N N . VAL A 1 71 ? 13.601 20.653 -7.341 1.00 90.25 71 VAL A N 1
ATOM 542 C CA . VAL A 1 71 ? 12.842 20.395 -6.099 1.00 90.25 71 VAL A CA 1
ATOM 543 C C . VAL A 1 71 ? 11.512 21.163 -6.058 1.00 90.25 71 VAL A C 1
ATOM 545 O O . VAL A 1 71 ? 10.599 20.755 -5.347 1.00 90.25 71 VAL A O 1
ATOM 548 N N . TYR A 1 72 ? 11.425 22.294 -6.762 1.00 92.31 72 TYR A N 1
ATOM 549 C CA . TYR A 1 72 ? 10.224 23.127 -6.791 1.00 92.31 72 TYR A CA 1
ATOM 550 C C . TYR A 1 72 ? 9.204 22.663 -7.838 1.00 92.31 72 TYR A C 1
ATOM 552 O O . TYR A 1 72 ? 8.012 22.898 -7.649 1.00 92.31 72 TYR A O 1
ATOM 560 N N . ASP A 1 73 ? 9.684 22.045 -8.921 1.00 69.44 73 ASP A N 1
ATOM 561 C CA . ASP A 1 73 ? 8.863 21.580 -10.043 1.00 69.44 73 ASP A CA 1
ATOM 562 C C . ASP A 1 73 ? 8.285 20.191 -9.756 1.00 69.44 73 ASP A C 1
ATOM 564 O O . ASP A 1 73 ? 7.104 19.971 -10.110 1.00 69.44 73 ASP A O 1
#

InterPro domains:
  IPR003439 ABC transporter-like, ATP-binding domain [PF00005] (1-72)
  IPR027417 P-loop containing nucleoside triphosphate hydrolase [G3DSA:3.40.50.300] (1-73)
  IPR027417 P-loop containing nucleoside triphosphate hydrolase [SSF52540] (2-73)
  IPR047641 ABC transporter, ATP-binding protein MalK/UgpC-like [PTHR43875] (1-73)

Radius of gyration: 14.27 Å; Cα contacts (8 Å, |Δi|>4): 38; chains: 1; bounding box: 31×36×28 Å

Foldseek 3Di:
DDDDADPPRDDDDDDDPPPCPVVVVCQLQQNDADPDDFDDDPNDTCRPPHSVRNPDDDQDPPGPDPPPDDPVD

Secondary structure (DSSP, 8-state):
------TT--------TTSSHHHHHHHHHTSS---SS--EETTEE-TTS-GGGS------SS----TTS-S--

Organism: Klebsiella aerogenes (NCBI:txid548)

Solvent-accessible surface area (backbone atoms only — not comparable to full-at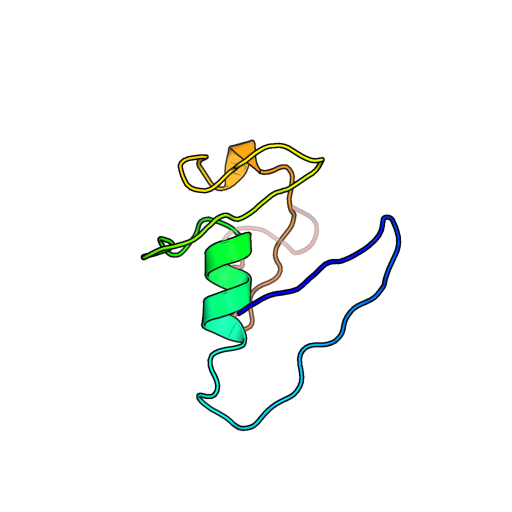om values): 5344 Å² total; per-residue (Å²): 141,88,86,84,80,60,94,91,62,87,83,81,93,83,74,64,92,89,72,46,66,68,57,53,54,29,38,74,51,42,77,37,85,74,91,71,87,86,49,67,57,96,88,37,80,43,75,88,44,56,41,88,72,66,83,70,89,84,85,61,95,66,78,85,69,62,91,89,50,59,98,87,105

Mean predicted aligned error: 3.78 Å

Sequence (73 aa):
LNLSIEQGEMVVLVGPSGCGKSTLLRMIAGLETITDGDLLIDNRRVNEHEPSERDIAMVFQNYALYPHMSVYD